Protein AF-A0A1T4V6D8-F1 (afdb_monomer)

Radius of gyration: 18.65 Å; Cα contacts (8 Å, |Δi|>4): 129; chains: 1; bounding box: 39×42×47 Å

Nearest PDB structures (foldseek):
  7r3w-assembly3_C  TM=8.749E-01  e=8.655E-09  Salmonella enterica subsp. enterica serovar Typhimurium
  7r3w-assembly4_D  TM=8.591E-01  e=1.011E-08  Salmonella enterica subsp. enterica serovar Typhimurium
  3w6v-assembly1_A  TM=9.107E-01  e=2.072E-05  Streptomyces griseus
  3oio-assembly1_A  TM=8.682E-01  e=1.234E-05  Chromobacterium violaceum
  6swi-assembly1_A  TM=9.308E-01  e=4.752E-05  Geobacillus stearothermophilus

Solvent-accessible surface area (backbone atoms only — not comparable to full-atom values): 9560 Å² total; per-residue (Å²): 132,82,49,50,63,52,54,30,50,52,50,47,72,76,40,59,74,48,94,81,50,68,63,62,45,10,55,67,32,75,39,54,55,69,59,33,49,51,51,45,22,71,71,50,77,43,46,63,71,56,50,55,51,50,55,31,50,53,52,38,55,50,45,38,56,79,37,71,86,58,50,68,52,56,49,18,47,67,41,66,31,98,39,44,65,64,35,37,55,55,44,23,72,72,70,76,38,46,60,71,53,38,37,78,57,67,58,64,68,67,51,48,60,77,42,41,60,61,47,56,58,55,62,38,81,91,68,54,88,75,81,75,91,81,76,95,75,92,74,80,93,73,96,75,92,79,84,80,84,88,67,66,76,90,73,67,128

Organism: NCBI:txid1121868

Foldseek 3Di:
DQQLLNQLVVVLLVQQQDDDDLCVSCVSSVHDSVCNQVVNCVLLVDGPVVVSLLSLLVQLLCCLAVVVVDDCQNSCNSSVHPGSVSVQVSNCVQQVDGSNVCSVPPPVVSSCVSCVSVVVSCPPVVNDPDPDPDDDDDDDDDDDDDDDDPDDPVPDD

Sequence (157 aa):
MHSRLEAAREFIELNLDAKLDVEGLSRVACLSKFHFHRQFTSRYGVSVANYVRLLRLKKASYLLVYYPDTSITEIALDCCYENSESFSRAFRRVFERSPSEFRVSPDWEKWRIHFEAIYRSRNDPSMNTNQFDVSIVDVEAIDIAVLEHQGPPMQIG

Mean predicted aligned error: 8.87 Å

InterPro domains:
  IPR009057 Homedomain-like superfamily [SSF46689] (2-53)
  IPR009057 Homedomain-like superfamily [SSF46689] (55-108)
  IPR018060 AraC-like, DNA binding HTH domain [PF12833] (25-103)
  IPR018060 AraC-like, DNA binding HTH domain [PS01124] (6-105)
  IPR018060 AraC-like, DNA binding HTH domain [SM00342] (19-103)
  IPR020449 Transcription regulator HTH, AraC- type, HTH domain [PR00032] (72-87)
  IPR020449 Transcription regulator HTH, AraC- type, HTH domain [PR00032] (87-103)
  IPR050908 DNA gyrase inhibitor-like [PTHR40055] (4-153)

pLDDT: mean 85.76, std 13.2, range [39.59, 97.5]

Secondary structure (DSSP, 8-state):
---HHHHHHHHHHHTTTS---HHHHHHHTTS-HHHHHHHHHHHHSS-HHHHHHHHHHHHHHHHHHH-TTS-HHHHHHHTT-SSHHHHHHHHHHHHSS-HHHHHHS--HHHHHHHHHHHHHHH--TTT-----------------------S-GGG--

Structure (mmCIF, N/CA/C/O backbone):
data_AF-A0A1T4V6D8-F1
#
_entry.id   AF-A0A1T4V6D8-F1
#
loop_
_atom_site.group_PDB
_atom_site.id
_atom_site.type_symbol
_atom_site.label_atom_id
_atom_site.label_alt_id
_atom_site.label_comp_id
_atom_site.label_asym_id
_atom_site.label_entity_id
_atom_site.label_seq_id
_atom_site.pdbx_PDB_ins_code
_atom_site.Cartn_x
_atom_site.Cartn_y
_atom_site.Cartn_z
_atom_site.occupancy
_atom_site.B_iso_or_equiv
_atom_site.auth_seq_id
_atom_site.auth_comp_id
_atom_site.auth_asym_id
_atom_site.auth_atom_id
_atom_site.pdbx_PDB_model_num
ATOM 1 N N . MET A 1 1 ? -12.221 -19.347 15.048 1.00 39.59 1 MET A N 1
ATOM 2 C CA . MET A 1 1 ? -13.101 -18.225 15.446 1.00 39.59 1 MET A CA 1
ATOM 3 C C . MET A 1 1 ? -12.362 -16.960 15.029 1.00 39.59 1 MET A C 1
ATOM 5 O O . MET A 1 1 ? -11.389 -16.636 15.692 1.00 39.59 1 MET A O 1
ATOM 9 N N . HIS A 1 2 ? -12.701 -16.344 13.890 1.00 57.78 2 HIS A N 1
ATOM 10 C CA . HIS A 1 2 ? -11.966 -15.158 13.418 1.00 57.78 2 HIS A CA 1
ATOM 11 C C . HIS A 1 2 ? -12.179 -14.009 14.408 1.00 57.78 2 HIS A C 1
ATOM 13 O O . HIS A 1 2 ? -13.320 -13.711 14.782 1.00 57.78 2 HIS A O 1
ATOM 19 N N . SER A 1 3 ? -11.101 -13.385 14.878 1.00 82.19 3 SER A N 1
ATOM 20 C CA . SER A 1 3 ? -11.221 -12.215 15.747 1.00 82.19 3 SER A CA 1
ATOM 21 C C . SER A 1 3 ? -11.871 -11.056 14.977 1.00 82.19 3 SER A C 1
ATOM 23 O O . SER A 1 3 ? -11.721 -10.923 13.764 1.00 82.19 3 SER A O 1
ATOM 25 N N . ARG A 1 4 ? -12.591 -10.162 15.669 1.00 86.62 4 ARG A N 1
ATOM 26 C CA . ARG A 1 4 ? -13.206 -8.969 15.042 1.00 86.62 4 ARG A CA 1
ATOM 27 C C . ARG A 1 4 ? -12.191 -8.104 14.274 1.00 86.62 4 ARG A C 1
ATOM 29 O O . ARG A 1 4 ? -12.554 -7.405 13.334 1.00 86.62 4 ARG A O 1
ATOM 36 N N . LEU A 1 5 ? -10.921 -8.150 14.685 1.00 88.00 5 LEU A N 1
ATOM 37 C CA . LEU A 1 5 ? -9.818 -7.459 14.019 1.00 88.00 5 LEU A CA 1
ATOM 38 C C . LEU A 1 5 ? -9.344 -8.196 12.760 1.00 88.00 5 LEU A C 1
ATOM 40 O O . LEU A 1 5 ? -9.039 -7.534 11.772 1.00 88.00 5 LEU A O 1
ATOM 44 N N . GLU A 1 6 ? -9.334 -9.531 12.763 1.00 85.56 6 GLU A N 1
ATOM 45 C CA . GLU A 1 6 ? -9.049 -10.331 11.565 1.00 85.56 6 GLU A CA 1
ATOM 46 C C . GLU A 1 6 ? -10.087 -10.098 10.474 1.00 85.56 6 GLU A C 1
ATOM 48 O O . GLU A 1 6 ? -9.696 -9.860 9.337 1.00 85.56 6 GLU A O 1
ATOM 53 N N . ALA A 1 7 ? -11.377 -10.052 10.820 1.00 86.81 7 ALA A N 1
ATOM 54 C CA . ALA A 1 7 ? -12.433 -9.740 9.855 1.00 86.81 7 ALA A CA 1
ATOM 55 C C . ALA A 1 7 ? -12.223 -8.360 9.203 1.00 86.81 7 ALA A C 1
ATOM 57 O O . ALA A 1 7 ? -12.355 -8.205 7.991 1.00 86.81 7 ALA A O 1
ATOM 58 N N . ALA A 1 8 ? -11.831 -7.352 9.991 1.00 90.38 8 ALA A N 1
ATOM 59 C CA . ALA A 1 8 ? -11.491 -6.037 9.454 1.00 90.38 8 ALA A CA 1
ATOM 60 C C . ALA A 1 8 ? -10.224 -6.066 8.582 1.00 90.38 8 ALA A C 1
ATOM 62 O O . ALA A 1 8 ? -10.182 -5.393 7.555 1.00 90.38 8 ALA A O 1
ATOM 63 N N . ARG A 1 9 ? -9.200 -6.844 8.955 1.00 89.50 9 ARG A N 1
ATOM 64 C CA . ARG A 1 9 ? -7.981 -7.028 8.151 1.00 89.50 9 ARG A CA 1
ATOM 65 C C . ARG A 1 9 ? -8.290 -7.692 6.808 1.00 89.50 9 ARG A C 1
ATOM 67 O O . ARG A 1 9 ? -7.845 -7.196 5.780 1.00 89.50 9 ARG A O 1
ATOM 74 N N . GLU A 1 10 ? -9.051 -8.780 6.814 1.00 88.44 10 GLU A N 1
ATOM 75 C CA . GLU A 1 10 ? -9.482 -9.488 5.603 1.00 88.44 10 GLU A CA 1
ATOM 76 C C . GLU A 1 10 ? -10.313 -8.574 4.703 1.00 88.44 10 GLU A C 1
ATOM 78 O O . GLU A 1 10 ? -10.059 -8.489 3.504 1.00 88.44 10 GLU A O 1
ATOM 83 N N . PHE A 1 11 ? -11.232 -7.802 5.290 1.00 91.38 11 PHE A N 1
ATOM 84 C CA . PHE A 1 11 ? -11.997 -6.808 4.547 1.00 91.38 11 PHE A CA 1
ATOM 85 C C . PHE A 1 11 ? -11.095 -5.764 3.875 1.00 91.38 11 PHE A C 1
ATOM 87 O O . PHE A 1 11 ? -11.317 -5.439 2.711 1.00 91.38 11 PHE A O 1
ATOM 94 N N . ILE A 1 12 ? -10.062 -5.263 4.567 1.00 92.00 12 ILE A N 1
ATOM 95 C CA . ILE A 1 12 ? -9.078 -4.346 3.971 1.00 92.00 12 ILE A CA 1
ATOM 96 C C . ILE A 1 12 ? -8.383 -5.004 2.777 1.00 92.00 12 ILE A C 1
ATOM 98 O O . ILE A 1 12 ? -8.314 -4.386 1.720 1.00 92.00 12 ILE A O 1
ATOM 102 N N . GLU A 1 13 ? -7.871 -6.228 2.939 1.00 88.62 13 GLU A N 1
ATOM 103 C CA . GLU A 1 13 ? -7.112 -6.931 1.894 1.00 88.62 13 GLU A CA 1
ATOM 104 C C . GLU A 1 13 ? -7.955 -7.200 0.638 1.00 88.62 13 GLU A C 1
ATOM 106 O O . GLU A 1 13 ? -7.434 -7.092 -0.469 1.00 88.62 13 GLU A O 1
ATOM 111 N N . LEU A 1 14 ? -9.253 -7.476 0.799 1.00 90.19 14 LEU A N 1
ATOM 112 C CA . LEU A 1 14 ? -10.185 -7.720 -0.308 1.00 90.19 14 LEU A CA 1
ATOM 113 C C . LEU A 1 14 ? -10.710 -6.439 -0.980 1.00 90.19 14 LEU A C 1
ATOM 115 O O . LEU A 1 14 ? -11.236 -6.511 -2.085 1.00 90.19 14 LEU A O 1
ATOM 119 N N . ASN A 1 15 ? -10.589 -5.275 -0.332 1.00 91.62 15 ASN A N 1
ATOM 120 C CA . ASN A 1 15 ? -11.200 -4.017 -0.784 1.00 91.62 15 ASN A CA 1
ATOM 121 C C . ASN A 1 15 ? -10.180 -2.868 -0.894 1.00 91.62 15 ASN A C 1
ATOM 123 O O . ASN A 1 15 ? -10.524 -1.703 -0.685 1.00 91.62 15 ASN A O 1
ATOM 127 N N . LEU A 1 16 ? -8.914 -3.168 -1.213 1.00 89.81 16 LEU A N 1
ATOM 128 C CA . LEU A 1 16 ? -7.855 -2.150 -1.339 1.00 89.81 16 LEU A CA 1
ATOM 129 C C . LEU A 1 16 ? -8.137 -1.095 -2.417 1.00 89.81 16 LEU A C 1
ATOM 131 O O . LEU A 1 16 ? -7.657 0.039 -2.291 1.00 89.81 16 LEU A O 1
ATOM 135 N N . ASP A 1 17 ? -8.947 -1.475 -3.403 1.00 87.75 17 ASP A N 1
ATOM 136 C CA . ASP A 1 17 ? -9.312 -0.694 -4.588 1.00 87.75 17 ASP A CA 1
ATOM 137 C C . ASP A 1 17 ? -10.529 0.208 -4.335 1.00 87.75 17 ASP A C 1
ATOM 139 O O . ASP A 1 17 ? -10.938 0.987 -5.191 1.00 87.75 17 ASP A O 1
ATOM 143 N N . ALA A 1 18 ? -11.095 0.131 -3.129 1.00 85.75 18 ALA A N 1
ATOM 144 C CA . ALA A 1 18 ? -12.167 0.993 -2.672 1.00 85.75 18 ALA A CA 1
ATOM 145 C C . ALA A 1 18 ? -11.648 2.056 -1.696 1.00 85.75 18 ALA A C 1
ATOM 147 O O . ALA A 1 18 ? -10.595 1.933 -1.059 1.00 85.75 18 ALA A O 1
ATOM 148 N N . LYS A 1 19 ? -12.438 3.118 -1.514 1.00 83.38 19 LYS A N 1
ATOM 149 C CA . LYS A 1 19 ? -12.201 4.103 -0.458 1.00 83.38 19 LYS A CA 1
ATOM 150 C C . LYS A 1 19 ? -12.447 3.456 0.909 1.00 83.38 19 LYS A C 1
ATOM 152 O O . LYS A 1 19 ? -13.585 3.288 1.330 1.00 83.38 19 LYS A O 1
ATOM 157 N N . LEU A 1 20 ? -11.365 3.119 1.606 1.00 87.81 20 LEU A N 1
ATOM 158 C CA . LEU A 1 20 ? -11.401 2.591 2.967 1.00 87.81 20 LEU A CA 1
ATOM 159 C C . LEU A 1 20 ? -11.305 3.738 3.976 1.00 87.81 20 LEU A C 1
ATOM 161 O O . LEU A 1 20 ? -10.280 4.419 4.052 1.00 87.81 20 LEU A O 1
ATOM 165 N N . ASP A 1 21 ? -12.355 3.939 4.769 1.00 86.19 21 ASP A N 1
ATOM 166 C CA . ASP A 1 21 ? -12.340 4.855 5.908 1.00 86.19 21 ASP A CA 1
ATOM 167 C C . ASP A 1 21 ? -12.354 4.098 7.248 1.00 86.19 21 ASP A C 1
ATOM 169 O O . ASP A 1 21 ? -12.763 2.941 7.365 1.00 86.19 21 ASP A O 1
ATOM 173 N N . VAL A 1 22 ? -11.851 4.753 8.296 1.00 84.69 22 VAL A N 1
ATOM 174 C CA . VAL A 1 22 ? -11.735 4.139 9.632 1.00 84.69 22 VAL A CA 1
ATOM 175 C C . VAL A 1 22 ? -13.113 3.828 10.227 1.00 84.69 22 VAL A C 1
ATOM 177 O O . VAL A 1 22 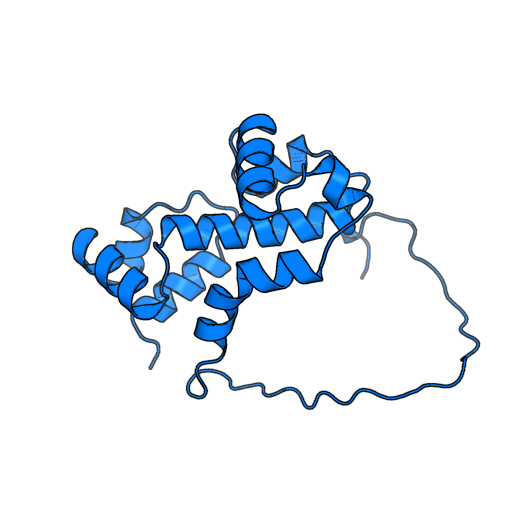? -13.246 2.926 11.050 1.00 84.69 22 VAL A O 1
ATOM 180 N N . GLU A 1 23 ? -14.144 4.566 9.825 1.00 8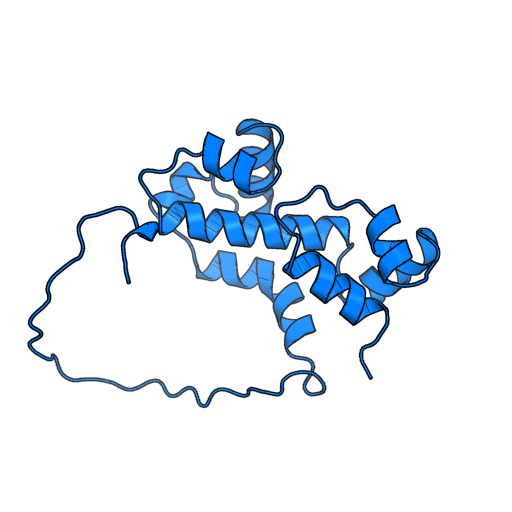7.25 23 GLU A N 1
ATOM 181 C CA . GLU A 1 23 ? -15.503 4.403 10.331 1.00 87.25 23 GLU A CA 1
ATOM 182 C C . GLU A 1 23 ? -16.158 3.121 9.803 1.00 87.25 23 GLU A C 1
ATOM 184 O O . GLU A 1 23 ? -16.679 2.323 10.584 1.00 87.25 23 GLU A O 1
ATOM 189 N N . GLY A 1 24 ? -16.072 2.868 8.501 1.00 88.50 24 GLY A N 1
ATOM 190 C CA . GLY A 1 24 ? -16.470 1.629 7.844 1.00 88.50 24 GLY A CA 1
ATOM 191 C C . GLY A 1 24 ? -15.725 0.433 8.421 1.00 88.50 24 GLY A C 1
ATOM 192 O O . GLY A 1 24 ? -16.355 -0.537 8.834 1.00 88.50 24 GLY A O 1
ATOM 193 N N . LEU A 1 25 ? -14.405 0.541 8.579 1.00 91.31 25 LEU A N 1
ATOM 194 C CA . LEU A 1 25 ? -13.602 -0.532 9.173 1.00 91.31 25 LEU A CA 1
ATOM 195 C C . LEU A 1 25 ? -13.974 -0.814 10.637 1.00 91.31 25 LEU A C 1
ATOM 197 O O . LEU A 1 25 ? -14.037 -1.973 11.046 1.00 91.31 25 LEU A O 1
ATOM 201 N N . SER A 1 26 ? -14.296 0.219 11.423 1.00 91.62 26 SER A N 1
ATOM 202 C CA . SER A 1 26 ? -14.767 0.029 12.802 1.00 91.62 26 SER A CA 1
ATOM 203 C C . SER A 1 26 ? -16.132 -0.663 12.878 1.00 91.62 26 SER A C 1
ATOM 205 O O . SER A 1 26 ? -16.356 -1.469 13.783 1.00 91.62 26 SER A O 1
ATOM 207 N N . ARG A 1 27 ? -17.011 -0.420 11.893 1.00 90.94 27 ARG A N 1
ATOM 208 C CA . ARG A 1 27 ? -18.307 -1.102 11.768 1.00 90.94 27 ARG A CA 1
ATOM 209 C C . ARG A 1 27 ? -18.130 -2.579 11.429 1.00 90.94 27 ARG A C 1
ATOM 211 O O . ARG A 1 27 ? -18.742 -3.405 12.097 1.00 90.94 27 ARG A O 1
ATOM 218 N N . VAL A 1 28 ? -17.239 -2.913 10.491 1.00 89.88 28 VAL A N 1
ATOM 219 C CA . VAL A 1 28 ? -16.872 -4.312 10.186 1.00 89.88 28 VAL A CA 1
ATOM 220 C C . VAL A 1 28 ? -16.365 -5.023 11.445 1.00 89.88 28 VAL A C 1
ATOM 222 O O . VAL A 1 28 ? -16.781 -6.138 11.746 1.00 89.88 28 VAL A O 1
ATOM 225 N N . ALA A 1 29 ? -15.536 -4.345 12.241 1.00 89.38 29 ALA A N 1
ATOM 226 C CA . ALA A 1 29 ? -15.021 -4.882 13.498 1.00 89.38 29 ALA A CA 1
ATOM 227 C C . ALA A 1 29 ? -16.030 -4.861 14.666 1.00 89.38 29 ALA A C 1
ATOM 229 O O . ALA A 1 29 ? -15.683 -5.310 15.756 1.00 89.38 29 ALA A O 1
ATOM 230 N N . CYS A 1 30 ? -17.247 -4.328 14.503 1.00 90.88 30 CYS A N 1
ATOM 231 C CA . CYS A 1 30 ? -18.216 -4.133 15.592 1.00 90.88 30 CYS A CA 1
ATOM 232 C C . CYS A 1 30 ? -17.613 -3.400 16.816 1.00 90.88 30 CYS A C 1
ATOM 234 O O . CYS A 1 30 ? -17.794 -3.820 17.965 1.00 90.88 30 CYS A O 1
ATOM 236 N N . LEU A 1 31 ? -16.841 -2.336 16.570 1.00 90.25 31 LEU A N 1
ATOM 237 C CA . LEU A 1 31 ? -16.160 -1.523 17.584 1.00 90.25 31 LEU A CA 1
ATOM 238 C C . LEU A 1 31 ? -16.404 -0.032 17.338 1.00 90.25 31 LEU A C 1
ATOM 240 O O . LEU A 1 31 ? -16.637 0.399 16.213 1.00 90.25 31 LEU A O 1
ATOM 244 N N . SER A 1 32 ? -16.277 0.789 18.385 1.00 93.31 32 SER A N 1
ATOM 245 C CA . SER A 1 32 ? -16.206 2.237 18.178 1.00 93.31 32 SER A CA 1
ATOM 246 C C . SER A 1 32 ? -14.891 2.620 17.494 1.00 93.31 32 SER A C 1
ATOM 248 O O . SER A 1 32 ? -13.870 1.954 17.681 1.00 93.31 32 SER A O 1
ATOM 250 N N . LYS A 1 33 ? -14.883 3.729 16.746 1.00 92.75 33 LYS A N 1
ATOM 251 C CA . LYS A 1 33 ? -13.710 4.230 16.003 1.00 92.75 33 LYS A CA 1
ATOM 252 C C . LYS A 1 33 ? -12.429 4.283 16.848 1.00 92.75 33 LYS A C 1
ATOM 254 O O . LYS A 1 33 ? -11.377 3.819 16.412 1.00 92.75 33 LYS A O 1
ATOM 259 N N . PHE A 1 34 ? -12.526 4.816 18.069 1.00 92.00 34 PHE A N 1
ATOM 260 C CA . PHE A 1 34 ? -11.390 4.941 18.987 1.00 92.00 34 PHE A CA 1
ATOM 261 C C . PHE A 1 34 ? -10.879 3.582 19.475 1.00 92.00 34 PHE A C 1
ATOM 263 O O . PHE A 1 34 ? -9.672 3.330 19.436 1.00 92.00 34 PHE A O 1
ATOM 270 N N . HIS A 1 35 ? -11.784 2.687 19.887 1.00 91.31 35 HIS A N 1
ATOM 271 C CA . HIS A 1 35 ? -11.405 1.342 20.320 1.00 91.31 35 HIS A CA 1
ATOM 272 C C . HIS A 1 35 ? -10.814 0.537 19.170 1.00 91.31 35 HIS A C 1
ATOM 274 O O . HIS A 1 35 ? -9.781 -0.096 19.356 1.00 91.31 35 HIS A O 1
ATOM 280 N N . PHE A 1 36 ? -11.408 0.611 17.979 1.00 93.62 36 PHE A N 1
ATOM 281 C CA . PHE A 1 36 ? -10.891 -0.044 16.785 1.00 93.62 36 PHE A CA 1
ATOM 282 C C . PHE A 1 36 ? -9.466 0.412 16.473 1.00 93.62 36 PHE A C 1
ATOM 284 O O . PHE A 1 36 ? -8.573 -0.423 16.383 1.00 93.62 36 PHE A O 1
ATOM 291 N N . HIS A 1 37 ? -9.219 1.722 16.391 1.00 92.12 37 HIS A N 1
ATOM 292 C CA . HIS A 1 37 ? -7.884 2.240 16.096 1.00 92.12 37 HIS A CA 1
ATOM 293 C C . HIS A 1 37 ? -6.839 1.776 17.124 1.00 92.12 37 HIS A C 1
ATOM 295 O O . HIS A 1 37 ? -5.751 1.331 16.746 1.00 92.12 37 HIS A O 1
ATOM 301 N N . ARG A 1 38 ? -7.168 1.848 18.423 1.00 90.81 38 ARG A N 1
ATOM 302 C CA . ARG A 1 38 ? -6.272 1.420 19.508 1.00 90.81 38 ARG A CA 1
ATOM 303 C C . ARG A 1 38 ? -6.002 -0.084 19.456 1.00 90.81 38 ARG A C 1
ATOM 305 O O . ARG A 1 38 ? -4.844 -0.486 19.504 1.00 90.81 38 ARG A O 1
ATOM 312 N N . GLN A 1 39 ? -7.049 -0.896 19.325 1.00 91.19 39 GLN A N 1
ATOM 313 C CA . GLN A 1 39 ? -6.951 -2.356 19.275 1.00 91.19 39 GLN A CA 1
ATOM 314 C C . GLN A 1 39 ? -6.198 -2.826 18.026 1.00 91.19 39 GLN A C 1
ATOM 316 O O . GLN A 1 39 ? -5.321 -3.678 18.132 1.00 91.19 39 GLN A O 1
ATOM 321 N N . PHE A 1 40 ? -6.479 -2.233 16.862 1.00 90.69 40 PHE A N 1
ATOM 322 C CA . PHE A 1 40 ? -5.790 -2.542 15.609 1.00 90.69 40 PHE A CA 1
ATOM 323 C C . PHE A 1 40 ? -4.297 -2.214 15.712 1.00 90.69 40 PHE A C 1
ATOM 325 O O . PHE A 1 40 ? -3.459 -3.065 15.435 1.00 90.69 40 PHE A O 1
ATOM 332 N N . THR A 1 41 ? -3.952 -1.013 16.186 1.00 90.38 41 THR A N 1
ATOM 333 C CA . THR A 1 41 ? -2.545 -0.608 16.343 1.00 90.38 41 THR A CA 1
ATOM 334 C C . THR A 1 41 ? -1.815 -1.487 17.358 1.00 90.38 41 THR A C 1
ATOM 336 O O . THR A 1 41 ? -0.687 -1.893 17.108 1.00 90.38 41 THR A O 1
ATOM 339 N N . SER A 1 42 ? -2.468 -1.832 18.471 1.00 88.50 42 SER A N 1
ATOM 340 C CA . SER A 1 42 ? -1.919 -2.744 19.482 1.00 88.50 42 SER A CA 1
ATOM 341 C C . SER A 1 42 ? -1.650 -4.144 18.913 1.00 88.50 42 SER A C 1
ATOM 343 O O . SER A 1 42 ? -0.609 -4.734 19.183 1.00 88.50 42 SER A O 1
ATOM 345 N N . ARG A 1 43 ? -2.566 -4.669 18.086 1.00 85.94 43 ARG A N 1
ATOM 346 C CA . ARG A 1 43 ? -2.469 -6.015 17.498 1.00 85.94 43 ARG A CA 1
ATOM 347 C C . ARG A 1 43 ? -1.473 -6.113 16.339 1.00 85.94 43 ARG A C 1
ATOM 349 O O . ARG A 1 43 ? -0.805 -7.136 16.221 1.00 85.94 43 ARG A O 1
ATOM 356 N N . TYR A 1 44 ? -1.417 -5.099 15.474 1.00 84.06 44 TYR A N 1
ATOM 357 C CA . TYR A 1 44 ? -0.657 -5.127 14.214 1.00 84.06 44 TYR A CA 1
ATOM 358 C C . TYR A 1 44 ? 0.599 -4.241 14.227 1.00 84.06 44 TYR A C 1
ATOM 360 O O . TYR A 1 44 ? 1.334 -4.204 13.245 1.00 84.06 44 TYR A O 1
ATOM 368 N N . GLY A 1 45 ? 0.848 -3.496 15.308 1.00 86.25 45 GLY A N 1
ATOM 369 C CA . GLY A 1 45 ? 2.023 -2.629 15.469 1.00 86.25 45 GLY A CA 1
ATOM 370 C C . GLY A 1 45 ? 2.020 -1.360 14.608 1.00 86.25 45 GLY A C 1
ATOM 371 O O . GLY A 1 45 ? 2.925 -0.538 14.719 1.00 86.25 45 GLY A O 1
ATOM 372 N N . VAL A 1 46 ? 1.008 -1.168 13.758 1.00 88.62 46 VAL A N 1
ATOM 373 C CA . VAL A 1 46 ? 0.856 -0.003 12.878 1.00 88.62 46 VAL A CA 1
ATOM 374 C C . VAL A 1 46 ? -0.587 0.486 12.879 1.00 88.62 46 VAL A C 1
ATOM 376 O O . VAL A 1 46 ? -1.523 -0.296 13.050 1.00 88.62 46 VAL A O 1
ATOM 379 N N . SER A 1 47 ? -0.788 1.787 12.662 1.00 91.00 47 SER A N 1
ATOM 380 C CA . SER A 1 47 ? -2.140 2.332 12.530 1.00 91.00 47 SER A CA 1
ATOM 381 C C . SER A 1 47 ? -2.848 1.757 11.304 1.00 91.00 47 SER A C 1
ATOM 383 O O . SER A 1 47 ? -2.219 1.456 10.288 1.00 91.00 47 SER A O 1
ATOM 385 N N . VAL A 1 48 ? -4.177 1.662 11.367 1.00 91.25 48 VAL A N 1
ATOM 386 C CA . VAL A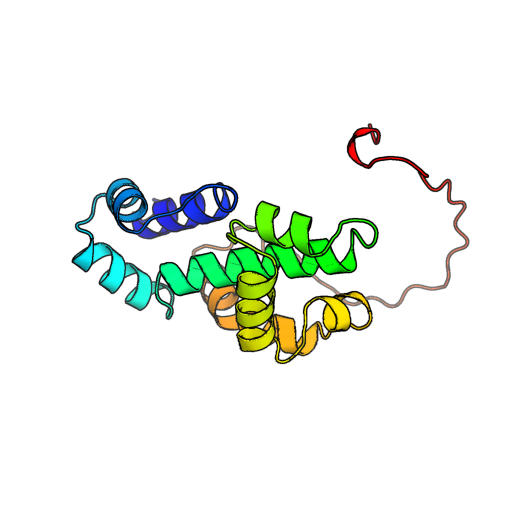 1 48 ? -4.991 1.144 10.255 1.00 91.25 48 VAL A CA 1
ATOM 387 C C . VAL A 1 48 ? -4.784 1.935 8.957 1.00 91.25 48 VAL A C 1
ATOM 389 O O . VAL A 1 48 ? -4.665 1.353 7.885 1.00 91.25 48 VAL A O 1
ATOM 392 N N . ALA A 1 49 ? -4.648 3.262 9.046 1.00 90.94 49 ALA A N 1
ATOM 393 C CA . ALA A 1 49 ? -4.376 4.104 7.884 1.00 90.94 49 ALA A CA 1
ATOM 394 C C . ALA A 1 49 ? -2.998 3.801 7.276 1.00 90.94 49 ALA A C 1
ATOM 396 O O . ALA A 1 49 ? -2.851 3.736 6.055 1.00 90.94 49 ALA A O 1
ATOM 397 N N . ASN A 1 50 ? -1.987 3.577 8.123 1.00 90.69 50 ASN A N 1
ATOM 398 C CA . ASN A 1 50 ? -0.659 3.201 7.661 1.00 90.69 50 ASN A CA 1
ATOM 399 C C . ASN A 1 50 ? -0.652 1.804 7.028 1.00 90.69 50 ASN A C 1
ATOM 401 O O . ASN A 1 50 ? -0.004 1.600 6.007 1.00 90.69 50 ASN A O 1
ATOM 405 N N . TYR A 1 51 ? -1.411 0.871 7.600 1.00 91.38 51 TYR A N 1
ATOM 406 C CA . TYR A 1 51 ? -1.573 -0.482 7.083 1.00 91.38 51 TYR A CA 1
ATOM 407 C C . TYR A 1 51 ? -2.171 -0.486 5.668 1.00 91.38 51 TYR A C 1
ATOM 409 O O . TYR A 1 51 ? -1.565 -1.029 4.747 1.00 91.38 51 TYR A O 1
ATOM 417 N N . VAL A 1 52 ? -3.299 0.209 5.467 1.00 92.38 52 VAL A N 1
ATOM 418 C CA . VAL A 1 52 ? -3.938 0.368 4.145 1.00 92.38 52 VAL A CA 1
ATOM 419 C C . VAL A 1 52 ? -2.975 1.006 3.144 1.00 92.38 52 VAL A C 1
ATOM 421 O O . VAL A 1 52 ? -2.827 0.527 2.021 1.00 92.38 52 VAL A O 1
ATOM 424 N N . ARG A 1 53 ? -2.278 2.072 3.555 1.00 92.44 53 ARG A N 1
ATOM 425 C CA . ARG A 1 53 ? -1.294 2.765 2.716 1.00 92.44 53 ARG A CA 1
ATOM 426 C C . ARG A 1 53 ? -0.168 1.836 2.272 1.00 92.44 53 ARG A C 1
ATOM 428 O O . ARG A 1 53 ? 0.182 1.839 1.099 1.00 92.44 53 ARG A O 1
ATOM 435 N N . LEU A 1 54 ? 0.396 1.051 3.188 1.00 92.31 54 LEU A N 1
ATOM 436 C CA . LEU A 1 54 ? 1.448 0.090 2.866 1.00 92.31 54 LEU A CA 1
ATOM 437 C C . LEU A 1 54 ? 0.934 -0.971 1.889 1.00 92.31 54 LEU A C 1
ATOM 439 O O . LEU A 1 54 ? 1.587 -1.205 0.880 1.00 92.31 54 LEU A O 1
ATOM 443 N N . LEU A 1 55 ? -0.247 -1.554 2.112 1.00 92.31 55 LEU A N 1
ATOM 444 C CA . LEU A 1 55 ? -0.814 -2.541 1.185 1.00 92.31 55 LEU A CA 1
ATOM 445 C C . LEU A 1 55 ? -1.062 -1.975 -0.224 1.00 92.31 55 LEU A C 1
ATOM 447 O O . LEU A 1 55 ? -0.761 -2.643 -1.212 1.00 92.31 55 LEU A O 1
ATOM 451 N N . ARG A 1 56 ? -1.531 -0.729 -0.337 1.00 94.62 56 ARG A N 1
ATOM 452 C CA . ARG A 1 56 ? -1.673 -0.047 -1.635 1.00 94.62 56 ARG A CA 1
ATOM 453 C C . ARG A 1 56 ? -0.327 0.198 -2.307 1.00 94.62 56 ARG A C 1
ATOM 455 O O . ARG A 1 56 ? -0.180 -0.062 -3.494 1.00 94.62 56 ARG A O 1
ATOM 462 N N . LEU A 1 57 ? 0.678 0.634 -1.549 1.00 95.00 57 LEU A N 1
ATOM 463 C CA . LEU A 1 57 ? 2.039 0.788 -2.064 1.00 95.00 57 LEU A CA 1
ATOM 464 C C . LEU A 1 57 ? 2.648 -0.555 -2.485 1.00 95.00 57 LEU A C 1
ATOM 466 O O . LEU A 1 57 ? 3.341 -0.606 -3.493 1.00 95.00 57 LEU A O 1
ATOM 470 N N . LYS A 1 58 ? 2.333 -1.642 -1.773 1.00 93.88 58 LYS A N 1
ATOM 471 C CA . LYS A 1 58 ? 2.708 -3.012 -2.137 1.00 93.88 58 LYS A CA 1
ATOM 472 C C . LYS A 1 58 ? 2.139 -3.392 -3.504 1.00 93.88 58 LYS A C 1
ATOM 474 O O . LYS A 1 58 ? 2.890 -3.834 -4.367 1.00 93.88 58 LYS A O 1
ATOM 479 N N . LYS A 1 59 ? 0.828 -3.187 -3.700 1.00 94.50 59 LYS A N 1
ATOM 480 C CA . LYS A 1 59 ? 0.144 -3.385 -4.989 1.00 94.50 59 LYS A CA 1
ATOM 481 C C . LYS A 1 59 ? 0.818 -2.554 -6.084 1.00 94.50 59 LYS A C 1
ATOM 483 O O . LYS A 1 59 ? 1.190 -3.099 -7.117 1.00 94.50 59 LYS A O 1
ATOM 488 N N . ALA A 1 60 ? 1.060 -1.270 -5.820 1.00 96.06 60 ALA A N 1
ATOM 489 C CA . ALA A 1 60 ? 1.708 -0.372 -6.768 1.00 96.06 60 ALA A CA 1
ATOM 490 C C . ALA A 1 60 ? 3.117 -0.835 -7.167 1.00 96.06 60 ALA A C 1
ATOM 492 O O . ALA A 1 60 ? 3.455 -0.772 -8.342 1.00 96.06 60 ALA A O 1
ATOM 493 N N . SER A 1 61 ? 3.934 -1.329 -6.229 1.00 95.75 61 SER A N 1
ATOM 494 C CA . SER A 1 61 ? 5.267 -1.870 -6.538 1.00 95.75 61 SER A CA 1
ATOM 495 C C . SER A 1 61 ? 5.204 -3.015 -7.548 1.00 95.75 61 SER A C 1
ATOM 497 O O . SER A 1 61 ? 6.037 -3.072 -8.446 1.00 95.75 61 SER A O 1
ATOM 499 N N . TYR A 1 62 ? 4.213 -3.902 -7.426 1.00 94.69 62 TYR A N 1
ATOM 500 C CA . TYR A 1 62 ? 4.008 -4.979 -8.392 1.00 94.69 62 TYR A CA 1
ATOM 501 C C . TYR A 1 62 ? 3.560 -4.448 -9.751 1.00 94.69 62 TYR A C 1
ATOM 503 O O . TYR A 1 62 ? 4.136 -4.831 -10.765 1.00 94.69 62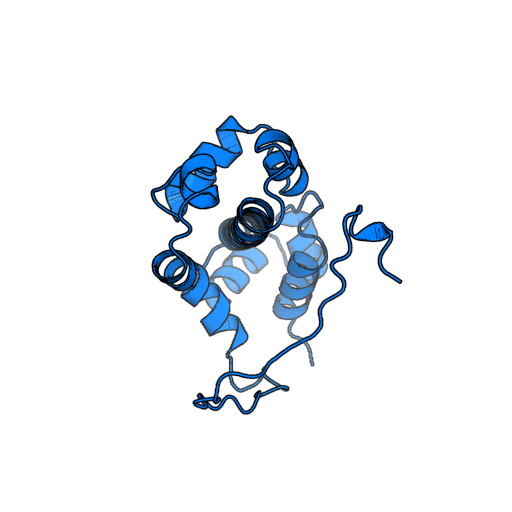 TYR A O 1
ATOM 511 N N . LEU A 1 63 ? 2.590 -3.528 -9.772 1.00 95.81 63 LEU A N 1
ATOM 512 C CA . LEU A 1 63 ? 2.127 -2.909 -11.014 1.00 95.81 63 LEU A CA 1
ATOM 513 C C . LEU A 1 63 ? 3.261 -2.182 -11.747 1.00 95.81 63 LEU A C 1
ATOM 515 O O . LEU A 1 63 ? 3.392 -2.299 -12.958 1.00 95.81 63 LEU A O 1
ATOM 519 N N . LEU A 1 64 ? 4.128 -1.481 -11.013 1.00 96.25 64 LEU A N 1
ATOM 520 C CA . LEU A 1 64 ? 5.254 -0.750 -11.591 1.00 96.25 64 LEU A CA 1
ATOM 521 C C . LEU A 1 64 ? 6.237 -1.654 -12.332 1.00 96.25 64 LEU A C 1
ATOM 523 O O . LEU A 1 64 ? 6.768 -1.207 -13.343 1.00 96.25 64 LEU A O 1
ATOM 527 N N . VAL A 1 65 ? 6.494 -2.862 -11.820 1.00 95.25 65 VAL A N 1
ATOM 528 C CA . VAL A 1 65 ? 7.513 -3.779 -12.356 1.00 95.25 65 VAL A CA 1
ATOM 529 C C . VAL A 1 65 ? 6.938 -4.714 -13.416 1.00 95.25 65 VAL A C 1
ATOM 531 O O . VAL A 1 65 ? 7.577 -4.935 -14.437 1.00 95.25 65 VAL A O 1
ATOM 534 N N . TYR A 1 66 ? 5.740 -5.254 -13.188 1.00 93.81 66 TYR A N 1
ATOM 535 C CA . TYR A 1 66 ? 5.161 -6.284 -14.056 1.00 93.81 66 TYR A CA 1
ATOM 536 C C . TYR A 1 66 ? 4.261 -5.732 -15.167 1.00 93.81 66 TYR A C 1
ATOM 538 O O . TYR A 1 66 ? 3.912 -6.473 -16.078 1.00 93.81 66 TYR A O 1
ATOM 546 N N . TYR A 1 67 ? 3.907 -4.443 -15.119 1.00 93.56 67 TYR A N 1
ATOM 547 C CA . TYR A 1 67 ? 3.093 -3.774 -16.137 1.00 93.56 67 TYR A CA 1
ATOM 548 C C . TYR A 1 67 ? 3.796 -2.485 -16.600 1.00 93.56 67 TYR A C 1
ATOM 550 O O . TYR A 1 67 ? 3.382 -1.375 -16.246 1.00 93.56 67 TYR A O 1
ATOM 558 N N . PRO A 1 68 ? 4.912 -2.604 -17.347 1.00 89.31 68 PRO A N 1
ATOM 559 C CA . PRO A 1 68 ? 5.753 -1.463 -17.717 1.00 89.31 68 PRO A CA 1
ATOM 560 C C . PRO A 1 68 ? 5.031 -0.439 -18.605 1.00 89.31 68 PRO A C 1
ATOM 562 O O . PRO A 1 68 ? 5.332 0.755 -18.510 1.00 89.31 68 PRO A O 1
ATOM 565 N N . ASP A 1 69 ? 4.056 -0.893 -19.399 1.00 92.88 69 ASP A N 1
ATOM 566 C CA . ASP A 1 69 ? 3.268 -0.060 -20.315 1.00 92.88 69 ASP A CA 1
ATOM 567 C C . ASP A 1 69 ? 2.189 0.769 -19.606 1.00 92.88 69 ASP A C 1
ATOM 569 O O . ASP A 1 69 ? 1.734 1.782 -20.137 1.00 92.88 69 ASP A O 1
ATOM 573 N N . THR A 1 70 ? 1.794 0.392 -18.385 1.00 94.81 70 THR A N 1
ATOM 574 C CA . THR A 1 70 ? 0.831 1.168 -17.597 1.00 94.81 70 THR A CA 1
ATOM 575 C C . THR A 1 70 ? 1.488 2.453 -17.102 1.00 94.81 70 THR A C 1
ATOM 577 O O . THR A 1 70 ? 2.594 2.455 -16.540 1.00 94.81 70 THR A O 1
ATOM 580 N N . SER A 1 71 ? 0.819 3.587 -17.274 1.00 96.88 71 SER A N 1
ATOM 581 C CA . SER A 1 71 ? 1.357 4.867 -16.822 1.00 96.88 71 SER A CA 1
ATOM 582 C C . SER A 1 71 ? 1.404 4.944 -15.289 1.00 96.88 71 SER A C 1
ATOM 584 O O . SER A 1 71 ? 0.606 4.339 -14.575 1.00 96.88 71 SER A O 1
ATOM 586 N N . ILE A 1 72 ? 2.331 5.738 -14.745 1.00 96.31 72 ILE A N 1
ATOM 587 C CA . ILE A 1 72 ? 2.413 5.965 -13.287 1.00 96.31 72 ILE A CA 1
ATOM 588 C C . ILE A 1 72 ? 1.121 6.606 -12.758 1.00 96.31 72 ILE A C 1
ATOM 590 O O . ILE A 1 72 ? 0.733 6.369 -11.615 1.00 96.31 72 ILE A O 1
ATOM 594 N N . THR A 1 73 ? 0.451 7.410 -13.586 1.00 97.38 73 THR A N 1
ATOM 595 C CA . THR A 1 73 ? -0.832 8.033 -13.251 1.00 97.38 73 THR A CA 1
ATOM 596 C C . THR A 1 73 ? -1.937 6.994 -13.102 1.00 97.38 73 THR A C 1
ATOM 598 O O . THR A 1 73 ? -2.636 7.027 -12.096 1.00 97.38 73 THR A O 1
ATOM 601 N N . GLU A 1 74 ? -2.066 6.049 -14.034 1.00 96.75 74 GLU A N 1
ATOM 602 C CA . GLU A 1 74 ? -3.044 4.954 -13.928 1.00 96.75 74 GLU A CA 1
ATOM 603 C C . GLU A 1 74 ? -2.774 4.092 -12.694 1.00 96.75 74 GLU A C 1
ATOM 605 O O . GLU A 1 74 ? -3.672 3.899 -11.882 1.00 96.75 74 GLU A O 1
ATOM 610 N N . ILE A 1 75 ? -1.515 3.699 -12.458 1.00 96.50 75 ILE A N 1
ATOM 611 C CA . ILE A 1 75 ? -1.138 2.933 -11.257 1.00 96.50 75 ILE A CA 1
ATOM 612 C C . ILE A 1 75 ? -1.506 3.687 -9.972 1.00 96.50 75 ILE A C 1
ATOM 614 O O . ILE A 1 75 ? -1.962 3.078 -9.002 1.00 96.50 75 ILE A O 1
ATOM 618 N N . ALA A 1 76 ? -1.306 5.008 -9.938 1.00 96.38 76 ALA A N 1
ATOM 619 C CA . ALA A 1 76 ? -1.681 5.825 -8.790 1.00 96.38 76 ALA A CA 1
ATOM 620 C C . ALA A 1 76 ? -3.198 5.774 -8.536 1.00 96.38 76 ALA A C 1
ATOM 622 O O . ALA A 1 76 ? -3.615 5.563 -7.393 1.00 96.38 76 ALA A O 1
ATOM 623 N N . LEU A 1 77 ? -4.007 5.918 -9.588 1.00 95.25 7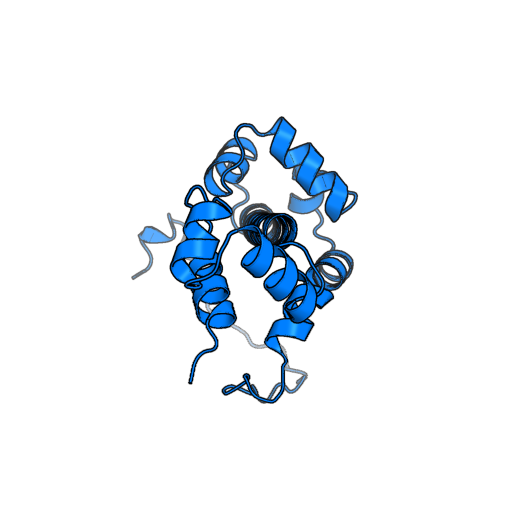7 LEU A N 1
ATOM 624 C CA . LEU A 1 77 ? -5.469 5.866 -9.512 1.00 95.25 77 LEU A CA 1
ATOM 625 C C . LEU A 1 77 ? -5.960 4.474 -9.082 1.00 95.25 77 LEU A C 1
ATOM 627 O O . LEU A 1 77 ? -6.746 4.374 -8.137 1.00 95.25 77 LEU A O 1
ATOM 631 N N . ASP A 1 78 ? -5.405 3.407 -9.660 1.00 94.25 78 ASP A N 1
ATOM 632 C CA . ASP A 1 78 ? -5.702 2.005 -9.315 1.00 94.25 78 ASP A CA 1
ATOM 633 C C . ASP A 1 78 ? -5.321 1.637 -7.875 1.00 94.25 78 ASP A C 1
ATOM 635 O O . ASP A 1 78 ? -5.801 0.646 -7.313 1.00 94.25 78 ASP A O 1
ATOM 639 N N . CYS A 1 79 ? -4.439 2.429 -7.265 1.00 94.62 79 CYS A N 1
ATOM 640 C CA . CYS A 1 79 ? -4.035 2.308 -5.868 1.00 94.62 79 CYS A CA 1
ATOM 641 C C . CYS A 1 79 ? -4.735 3.337 -4.963 1.00 94.62 79 CYS A C 1
ATOM 643 O O . CYS A 1 79 ? -4.275 3.579 -3.842 1.00 94.62 79 CYS A O 1
ATOM 645 N N . CYS A 1 80 ? -5.850 3.923 -5.417 1.00 94.50 80 CYS A N 1
ATOM 646 C CA . CYS A 1 80 ? -6.670 4.896 -4.689 1.00 94.50 80 CYS A CA 1
ATOM 647 C C . CYS A 1 80 ? -5.916 6.165 -4.244 1.00 94.50 80 CYS A C 1
ATOM 649 O O . CYS A 1 80 ? -6.160 6.678 -3.143 1.00 94.50 80 CYS A O 1
ATOM 651 N N . TYR A 1 81 ? -4.996 6.667 -5.068 1.00 94.56 81 TYR A N 1
ATOM 652 C CA . TYR A 1 81 ? -4.422 8.004 -4.912 1.00 94.56 81 TYR A CA 1
ATOM 653 C C . TYR A 1 81 ? -5.148 8.998 -5.817 1.00 94.56 81 TYR A C 1
ATOM 655 O O . TYR A 1 81 ? -5.537 8.666 -6.927 1.00 94.56 81 TYR A O 1
ATOM 663 N N . GLU A 1 82 ? -5.306 10.237 -5.353 1.00 93.44 82 GLU A N 1
ATOM 664 C CA . GLU A 1 82 ? -6.021 11.282 -6.105 1.00 93.44 82 GLU A CA 1
ATOM 665 C C . GLU A 1 82 ? -5.256 11.736 -7.354 1.00 93.44 82 GLU A C 1
ATOM 667 O O . GLU A 1 82 ? -5.848 12.212 -8.317 1.00 93.44 82 GLU A O 1
ATOM 672 N N . ASN A 1 83 ? -3.927 11.627 -7.323 1.00 96.00 83 ASN A N 1
ATOM 673 C CA . ASN A 1 83 ? -3.042 12.015 -8.415 1.00 96.00 83 ASN A CA 1
ATOM 674 C C . ASN A 1 83 ? -1.656 11.365 -8.272 1.00 96.00 83 ASN A C 1
ATOM 676 O O . ASN A 1 83 ? -1.254 10.922 -7.189 1.00 96.00 83 ASN A O 1
ATOM 680 N N . SER A 1 84 ? -0.898 11.368 -9.368 1.00 96.31 84 SER A N 1
ATOM 681 C CA . SER A 1 84 ? 0.455 10.804 -9.450 1.00 96.31 84 SER A CA 1
ATOM 682 C C . SER A 1 84 ? 1.466 11.487 -8.523 1.00 96.31 84 SER A C 1
ATOM 684 O O . SER A 1 84 ? 2.412 10.841 -8.068 1.00 96.31 84 SER A O 1
ATOM 686 N N . GLU A 1 85 ? 1.270 12.764 -8.183 1.00 96.81 85 GLU A N 1
ATOM 687 C CA . GLU A 1 85 ? 2.155 13.501 -7.279 1.00 96.81 85 GLU A CA 1
ATOM 688 C C . GLU A 1 85 ? 2.029 12.999 -5.832 1.00 96.81 85 GLU A C 1
ATOM 690 O O . GLU A 1 85 ? 3.030 12.676 -5.184 1.00 96.81 85 GLU A O 1
ATOM 695 N N . SER A 1 86 ? 0.798 12.883 -5.330 1.00 96.62 86 SER A N 1
ATOM 696 C CA . SER A 1 86 ? 0.501 12.360 -3.993 1.00 96.62 86 SER A CA 1
ATOM 697 C C . SER A 1 86 ? 1.003 10.923 -3.831 1.00 96.62 86 SER A C 1
ATOM 699 O O . SER A 1 86 ? 1.629 10.597 -2.815 1.00 96.62 86 SER A O 1
ATOM 701 N N . PHE A 1 87 ? 0.821 10.102 -4.870 1.00 97.50 87 PHE A N 1
ATOM 702 C CA . PHE A 1 87 ? 1.374 8.757 -4.959 1.00 97.50 87 PHE A CA 1
ATOM 703 C C . PHE A 1 87 ? 2.901 8.775 -4.910 1.00 97.50 87 PHE A C 1
ATOM 705 O O . PHE A 1 87 ? 3.487 8.142 -4.035 1.00 97.50 87 PHE A O 1
ATOM 712 N N . SER A 1 88 ? 3.557 9.554 -5.772 1.00 97.38 88 SER A N 1
ATOM 713 C CA . SER A 1 88 ? 5.022 9.607 -5.850 1.00 97.38 88 SER A CA 1
ATOM 714 C C . SER A 1 88 ? 5.656 10.057 -4.534 1.00 97.38 88 SER A C 1
ATOM 716 O O . SER A 1 88 ? 6.647 9.473 -4.092 1.00 97.38 88 SER A O 1
ATOM 718 N N . ARG A 1 89 ? 5.059 11.043 -3.850 1.00 96.88 89 ARG A N 1
ATOM 719 C CA . ARG A 1 89 ? 5.497 11.479 -2.514 1.00 96.88 89 ARG A CA 1
ATOM 720 C C . ARG A 1 89 ? 5.340 10.366 -1.476 1.00 96.88 89 ARG A C 1
ATOM 722 O O . ARG A 1 89 ? 6.237 10.162 -0.659 1.00 96.88 89 ARG A O 1
ATOM 729 N N . ALA A 1 90 ? 4.211 9.656 -1.480 1.00 95.69 90 ALA A N 1
ATOM 730 C CA . ALA A 1 90 ? 3.966 8.556 -0.550 1.00 95.69 90 ALA A CA 1
ATOM 731 C C . ALA A 1 90 ? 4.889 7.357 -0.812 1.00 95.69 90 ALA A C 1
ATOM 733 O O . ALA A 1 90 ? 5.401 6.777 0.146 1.00 95.69 90 ALA A O 1
ATOM 734 N N . PHE A 1 91 ? 5.119 7.027 -2.083 1.00 96.19 91 PHE A N 1
ATOM 735 C CA . PHE A 1 91 ? 5.987 5.944 -2.533 1.00 96.19 91 PHE A CA 1
ATOM 736 C C . PHE A 1 91 ? 7.441 6.230 -2.154 1.00 96.19 91 PHE A C 1
ATOM 738 O O . PHE A 1 91 ? 8.054 5.436 -1.443 1.00 96.19 91 PHE A O 1
ATOM 745 N N . ARG A 1 92 ? 7.952 7.422 -2.492 1.00 95.25 92 ARG A N 1
ATOM 746 C CA . ARG A 1 92 ? 9.315 7.847 -2.143 1.00 95.25 92 ARG A CA 1
ATOM 747 C C . ARG A 1 92 ? 9.550 7.930 -0.640 1.00 95.25 92 ARG A C 1
ATOM 749 O O . ARG A 1 92 ? 10.644 7.632 -0.184 1.00 95.25 92 ARG A O 1
ATOM 756 N N . ARG A 1 93 ? 8.535 8.298 0.148 1.00 94.00 93 ARG A N 1
ATOM 757 C CA . ARG A 1 93 ? 8.641 8.296 1.616 1.00 94.00 93 ARG A CA 1
ATOM 758 C C . ARG A 1 93 ? 8.862 6.895 2.188 1.00 94.00 93 ARG A C 1
ATOM 760 O O . ARG A 1 93 ? 9.449 6.785 3.256 1.00 94.00 93 ARG A O 1
ATOM 767 N N . VAL A 1 94 ? 8.340 5.856 1.536 1.00 92.06 94 VAL A N 1
ATOM 768 C CA . VAL A 1 94 ? 8.507 4.472 1.997 1.00 92.06 94 VAL A CA 1
ATOM 769 C C . VAL A 1 94 ? 9.768 3.870 1.411 1.00 92.06 94 VAL A C 1
ATOM 771 O O . VAL A 1 94 ? 10.604 3.430 2.174 1.00 92.06 94 VAL A O 1
ATOM 774 N N . PHE A 1 95 ? 9.926 3.892 0.091 1.00 91.94 95 PHE A N 1
ATOM 775 C CA . PHE A 1 95 ? 10.979 3.140 -0.598 1.00 91.94 95 PHE A CA 1
ATOM 776 C C . PHE A 1 95 ? 12.231 3.961 -0.921 1.00 91.94 95 PHE A C 1
ATOM 778 O O . PHE A 1 95 ? 13.113 3.474 -1.622 1.00 91.94 95 PHE A O 1
ATOM 785 N N . GLU A 1 96 ? 12.285 5.226 -0.490 1.00 92.69 96 GLU A N 1
ATOM 786 C CA . GLU A 1 96 ? 13.396 6.169 -0.720 1.00 92.69 96 GLU A CA 1
ATOM 787 C C . GLU A 1 96 ? 13.707 6.454 -2.204 1.00 92.69 96 GLU A C 1
ATOM 789 O O . GLU A 1 96 ? 14.639 7.189 -2.521 1.00 92.69 96 GLU A O 1
ATOM 794 N N . ARG A 1 97 ? 12.885 5.928 -3.117 1.00 93.44 97 ARG A N 1
ATOM 795 C CA . ARG A 1 97 ? 12.994 6.039 -4.575 1.00 93.44 97 ARG A CA 1
ATOM 796 C C . ARG A 1 97 ? 11.669 6.477 -5.181 1.00 93.44 97 ARG A C 1
ATOM 798 O O . ARG A 1 97 ? 10.601 6.214 -4.624 1.00 93.44 97 ARG A O 1
ATOM 805 N N . SER A 1 98 ? 11.720 7.162 -6.315 1.00 95.75 98 SER A N 1
ATOM 806 C CA . SER A 1 98 ? 10.520 7.484 -7.087 1.00 95.75 98 SER A CA 1
ATOM 807 C C . SER A 1 98 ? 9.911 6.226 -7.731 1.00 95.75 98 SER A C 1
ATOM 809 O O . SER A 1 98 ? 10.619 5.239 -7.949 1.00 95.75 98 SER A O 1
ATOM 811 N N . PRO A 1 99 ? 8.612 6.249 -8.083 1.00 96.50 99 PRO A N 1
ATOM 812 C CA . PRO A 1 99 ? 7.984 5.152 -8.820 1.00 96.50 99 PRO A CA 1
ATOM 813 C C . PRO A 1 99 ? 8.703 4.808 -10.133 1.00 96.50 99 PRO A C 1
ATOM 815 O O . PRO A 1 99 ? 8.872 3.632 -10.444 1.00 96.50 99 PRO A O 1
ATOM 818 N N . SER A 1 100 ? 9.175 5.819 -10.874 1.00 96.12 100 SER A N 1
ATOM 819 C CA . SER A 1 100 ? 9.912 5.632 -12.131 1.00 96.12 100 SER A CA 1
ATOM 820 C C . SER A 1 100 ? 11.247 4.916 -11.924 1.00 96.12 100 SER A C 1
ATOM 822 O O . SER A 1 100 ? 11.575 4.000 -12.669 1.00 96.12 100 SER A O 1
ATOM 824 N N . GLU A 1 101 ? 12.010 5.304 -10.897 1.00 95.94 101 GLU A N 1
ATOM 825 C CA . GLU A 1 101 ? 13.279 4.642 -10.561 1.00 95.94 101 GLU A CA 1
ATOM 826 C C . GLU A 1 101 ? 13.044 3.197 -10.111 1.00 95.94 101 GLU A C 1
ATOM 828 O O . GLU A 1 101 ? 13.775 2.296 -10.519 1.00 95.94 101 GLU A O 1
ATOM 833 N N . PHE A 1 102 ? 12.005 2.966 -9.302 1.00 96.00 102 PHE A N 1
ATOM 834 C CA . PHE A 1 102 ? 11.653 1.628 -8.830 1.00 96.00 102 PHE A CA 1
ATOM 835 C C . PHE A 1 102 ? 11.214 0.702 -9.971 1.00 96.00 102 PHE A C 1
ATOM 837 O O . PHE A 1 102 ? 11.549 -0.477 -9.950 1.00 96.00 102 PHE A O 1
ATOM 844 N N . ARG A 1 103 ? 10.511 1.228 -10.983 1.00 95.69 103 ARG A N 1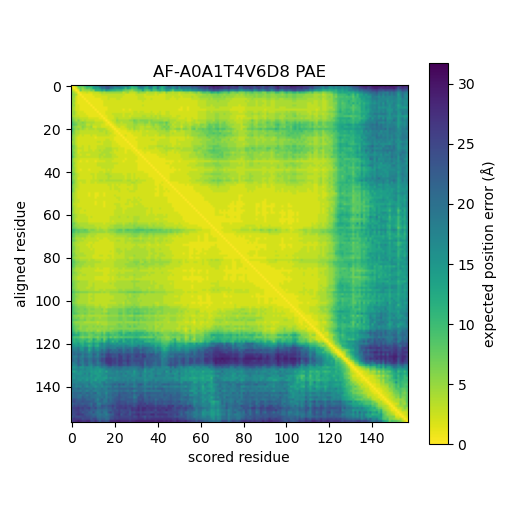
ATOM 845 C CA . ARG A 1 103 ? 10.127 0.478 -12.191 1.00 95.69 103 ARG A CA 1
ATOM 846 C C . ARG A 1 103 ? 11.338 -0.074 -12.944 1.00 95.69 103 ARG A C 1
ATOM 848 O O . ARG A 1 103 ? 11.296 -1.208 -13.398 1.00 95.69 103 ARG A O 1
ATOM 855 N N . VAL A 1 104 ? 12.399 0.721 -13.084 1.00 95.19 104 VAL A N 1
ATOM 856 C CA . VAL A 1 104 ? 13.601 0.329 -13.843 1.00 95.19 104 VAL A CA 1
ATOM 857 C C . VAL A 1 104 ? 14.535 -0.550 -13.008 1.00 95.19 104 VAL A C 1
ATOM 859 O O . VAL A 1 104 ? 15.152 -1.475 -13.528 1.00 95.19 104 VAL A O 1
ATOM 862 N N . SER A 1 105 ? 14.662 -0.259 -11.713 1.00 94.44 105 SER A N 1
ATOM 863 C CA . SER A 1 105 ? 15.571 -0.956 -10.801 1.00 94.44 105 SER A CA 1
ATOM 864 C C . SER A 1 105 ? 14.883 -1.181 -9.449 1.00 94.44 105 SER A C 1
ATOM 866 O O . SER A 1 105 ? 15.052 -0.377 -8.518 1.00 94.44 105 SER A O 1
ATOM 868 N N . PRO A 1 106 ? 14.078 -2.251 -9.328 1.00 92.19 106 PRO A N 1
ATOM 869 C CA . PRO A 1 106 ? 13.402 -2.566 -8.080 1.00 92.19 106 PRO A CA 1
ATOM 870 C C . PRO A 1 106 ? 14.406 -3.060 -7.033 1.00 92.19 106 PRO A C 1
ATOM 872 O O . PRO A 1 106 ? 15.186 -3.979 -7.274 1.00 92.19 106 PRO A O 1
ATOM 875 N N . ASP A 1 107 ? 14.361 -2.458 -5.845 1.00 90.00 107 ASP A N 1
ATOM 876 C CA . ASP A 1 107 ? 15.112 -2.911 -4.670 1.00 90.00 107 ASP A CA 1
ATOM 877 C C . ASP A 1 107 ? 14.189 -3.771 -3.799 1.00 90.00 107 ASP A C 1
ATOM 879 O O . ASP A 1 107 ? 13.500 -3.281 -2.896 1.00 90.00 107 ASP A O 1
ATOM 883 N N . TRP A 1 108 ? 14.116 -5.062 -4.131 1.00 88.25 108 TRP A N 1
ATOM 884 C CA . TRP A 1 108 ? 13.239 -6.012 -3.443 1.00 88.25 108 TRP A CA 1
ATOM 885 C C . TRP A 1 108 ? 13.657 -6.279 -1.995 1.00 88.25 108 TRP A C 1
ATOM 887 O O . TRP A 1 108 ? 12.808 -6.637 -1.175 1.00 88.25 108 TRP A O 1
ATOM 897 N N . GLU A 1 109 ? 14.926 -6.052 -1.655 1.00 86.19 109 GLU A N 1
ATOM 898 C CA . GLU A 1 109 ? 15.419 -6.254 -0.296 1.00 86.19 109 GLU A CA 1
ATOM 899 C C . GLU A 1 109 ? 14.940 -5.134 0.629 1.00 86.19 109 GLU A C 1
ATOM 901 O O . GLU A 1 109 ? 14.302 -5.407 1.651 1.00 86.19 109 GLU A O 1
ATOM 906 N N . LYS A 1 110 ? 15.112 -3.865 0.233 1.00 84.94 110 LYS A N 1
ATOM 907 C CA . LYS A 1 110 ? 14.514 -2.741 0.974 1.00 84.94 110 LYS A CA 1
ATOM 908 C C . LYS A 1 110 ? 12.995 -2.837 1.016 1.00 84.94 110 LYS A C 1
ATOM 910 O O . LYS A 1 110 ? 12.388 -2.619 2.066 1.00 84.94 110 LYS A O 1
ATOM 915 N N . TRP A 1 111 ? 12.370 -3.200 -0.106 1.00 89.69 111 TRP A N 1
ATOM 916 C CA . TRP A 1 111 ? 10.925 -3.409 -0.178 1.00 89.69 111 TRP A CA 1
ATOM 917 C C . TRP A 1 111 ? 10.450 -4.395 0.899 1.00 89.69 111 TRP A C 1
ATOM 919 O O . TRP A 1 111 ? 9.516 -4.083 1.639 1.00 89.69 111 TRP A O 1
ATOM 929 N N . ARG A 1 112 ? 11.131 -5.538 1.058 1.00 85.19 112 ARG A N 1
ATOM 930 C CA . ARG A 1 112 ? 10.785 -6.586 2.033 1.00 85.19 112 ARG A CA 1
ATOM 931 C C . ARG A 1 112 ? 10.776 -6.064 3.471 1.00 85.19 112 ARG A C 1
ATOM 933 O O . ARG A 1 112 ? 9.838 -6.372 4.207 1.00 85.19 112 ARG A O 1
ATOM 940 N N . ILE A 1 113 ? 11.755 -5.236 3.841 1.00 84.19 113 ILE A N 1
ATOM 941 C CA . ILE A 1 113 ? 11.889 -4.656 5.190 1.00 84.19 113 ILE A CA 1
ATOM 942 C C . ILE A 1 113 ? 10.657 -3.815 5.558 1.00 84.19 113 ILE A C 1
ATOM 944 O O . ILE A 1 113 ? 10.108 -3.956 6.652 1.00 84.19 113 ILE A O 1
ATOM 948 N N . HIS A 1 114 ? 10.148 -2.989 4.638 1.00 83.94 114 HIS A N 1
ATOM 949 C CA . HIS A 1 114 ? 8.975 -2.143 4.912 1.00 83.94 114 HIS A CA 1
ATOM 950 C C . HIS A 1 114 ? 7.686 -2.936 5.145 1.00 83.94 114 HIS A C 1
ATOM 952 O O . HIS A 1 114 ? 6.769 -2.453 5.815 1.00 83.94 114 HIS A O 1
ATOM 958 N N . PHE A 1 115 ? 7.616 -4.156 4.618 1.00 83.50 115 PHE A N 1
ATOM 959 C CA . PHE A 1 115 ? 6.479 -5.049 4.802 1.00 83.50 115 PHE A CA 1
ATOM 960 C C . PHE A 1 115 ? 6.680 -6.057 5.926 1.00 83.50 115 PHE A C 1
ATOM 962 O O . PHE A 1 115 ? 5.731 -6.758 6.268 1.00 83.50 115 PHE A O 1
ATOM 969 N N . GLU A 1 116 ? 7.855 -6.111 6.550 1.00 73.94 116 GLU A N 1
ATOM 970 C CA . GLU A 1 116 ? 8.156 -7.092 7.589 1.00 73.94 116 GLU A CA 1
ATOM 971 C C . GLU A 1 116 ? 7.192 -6.984 8.778 1.00 73.94 116 GLU A C 1
ATOM 973 O O . GLU A 1 116 ? 6.707 -8.000 9.265 1.00 73.94 116 GLU A O 1
ATOM 978 N N . ALA A 1 117 ? 6.813 -5.770 9.190 1.00 65.25 117 ALA A N 1
ATOM 979 C CA . ALA A 1 117 ? 5.803 -5.572 10.234 1.00 65.25 117 ALA A CA 1
ATOM 980 C C . ALA A 1 117 ? 4.429 -6.157 9.844 1.00 65.25 117 ALA A C 1
ATOM 982 O O . ALA A 1 117 ? 3.752 -6.774 10.667 1.00 65.25 117 ALA A O 1
ATOM 983 N N . ILE A 1 118 ? 4.042 -6.026 8.569 1.00 73.56 118 ILE A N 1
ATOM 984 C CA . ILE A 1 118 ? 2.813 -6.625 8.032 1.00 73.56 118 ILE A CA 1
ATOM 985 C C . ILE A 1 118 ? 2.946 -8.153 7.990 1.00 73.56 118 ILE A C 1
ATOM 987 O O . ILE A 1 118 ? 2.031 -8.858 8.417 1.00 73.56 118 ILE A O 1
ATOM 991 N N . TYR A 1 119 ? 4.088 -8.677 7.543 1.00 67.38 119 TYR A N 1
ATOM 992 C CA . TYR A 1 119 ? 4.335 -10.116 7.444 1.00 67.38 119 TYR A CA 1
ATOM 993 C C . TYR A 1 119 ? 4.444 -10.806 8.803 1.00 67.38 119 TYR A C 1
ATOM 995 O O . TYR A 1 119 ? 3.866 -11.874 8.970 1.00 67.38 119 TYR A O 1
ATOM 1003 N N . ARG A 1 120 ? 5.084 -10.191 9.803 1.00 64.50 120 ARG A N 1
ATOM 1004 C CA . ARG A 1 120 ? 5.132 -10.720 11.177 1.00 64.50 120 ARG A CA 1
ATOM 1005 C C . ARG A 1 120 ? 3.733 -10.882 11.767 1.00 64.50 120 ARG A C 1
ATOM 1007 O O . ARG A 1 120 ? 3.489 -11.849 12.473 1.00 64.50 120 ARG A O 1
ATOM 1014 N N . SER A 1 121 ? 2.803 -9.985 11.431 1.00 58.41 121 SER A N 1
ATOM 1015 C CA . SER A 1 121 ? 1.408 -10.117 11.863 1.00 58.41 121 SER A CA 1
ATOM 1016 C C . SER A 1 121 ? 0.625 -11.223 11.143 1.00 58.41 121 SER A C 1
ATOM 1018 O O . SER A 1 121 ? -0.316 -11.762 11.718 1.00 58.41 121 SER A O 1
ATOM 1020 N N . ARG A 1 122 ? 1.021 -11.574 9.908 1.00 56.72 122 ARG A N 1
ATOM 1021 C CA . ARG A 1 122 ? 0.500 -12.729 9.152 1.00 56.72 122 ARG A CA 1
ATOM 1022 C C . ARG A 1 122 ? 1.113 -14.056 9.617 1.00 56.72 122 ARG A C 1
ATOM 1024 O O . ARG A 1 122 ? 0.424 -15.065 9.593 1.00 56.72 122 ARG A O 1
ATOM 1031 N N . ASN A 1 123 ? 2.368 -14.042 10.064 1.00 50.91 123 ASN A N 1
ATOM 1032 C CA . ASN A 1 123 ? 3.116 -15.213 10.537 1.00 50.91 123 ASN A CA 1
ATOM 1033 C C . ASN A 1 123 ? 2.912 -15.504 12.033 1.00 50.91 123 ASN A C 1
ATOM 1035 O O . ASN A 1 123 ? 3.774 -16.113 12.663 1.00 50.91 123 ASN A O 1
ATOM 1039 N N . ASP A 1 124 ? 1.779 -15.092 12.608 1.00 50.41 124 ASP A N 1
ATOM 1040 C CA . ASP A 1 124 ? 1.319 -15.671 13.866 1.00 50.41 124 ASP A CA 1
ATOM 1041 C C . ASP A 1 124 ? 1.190 -17.194 13.650 1.00 50.41 124 ASP A C 1
ATOM 1043 O O . ASP A 1 124 ? 0.413 -17.606 12.782 1.00 50.41 124 ASP A O 1
ATOM 1047 N N . PRO A 1 125 ? 1.944 -18.045 14.373 1.00 47.44 125 PRO A N 1
ATOM 1048 C CA . PRO A 1 125 ? 1.886 -19.497 14.199 1.00 47.44 125 PRO A CA 1
ATOM 1049 C C . PRO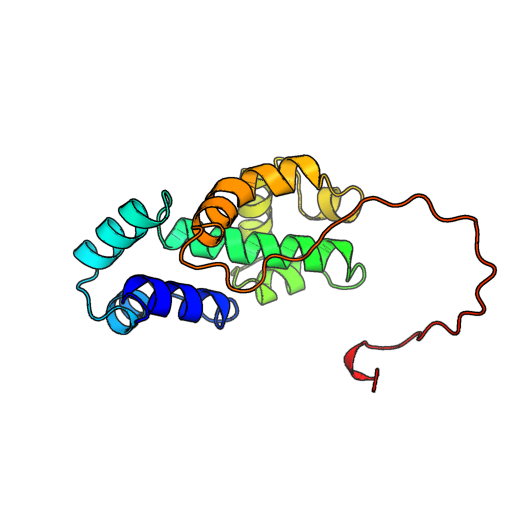 A 1 125 ? 0.471 -20.064 14.378 1.00 47.44 125 PRO A C 1
ATOM 1051 O O . PRO A 1 125 ? 0.180 -21.147 13.884 1.00 47.44 125 PRO A O 1
ATOM 1054 N N . SER A 1 126 ? -0.425 -19.326 15.048 1.00 50.19 126 SER A N 1
ATOM 1055 C CA . SER A 1 126 ? -1.836 -19.692 15.205 1.00 50.19 126 SER A CA 1
ATOM 1056 C C . SER A 1 126 ? -2.726 -19.388 13.986 1.00 50.19 126 SER A C 1
ATOM 1058 O O . SER A 1 126 ? -3.872 -19.835 13.959 1.00 50.19 126 SER A O 1
ATOM 1060 N N . MET A 1 127 ? -2.229 -18.655 12.978 1.00 44.69 127 MET A N 1
ATOM 1061 C CA . MET A 1 127 ? -2.988 -18.238 11.785 1.00 44.69 127 MET A CA 1
ATOM 1062 C C . MET A 1 127 ? -2.431 -18.761 10.453 1.00 44.69 127 MET A C 1
ATOM 1064 O O . MET A 1 127 ? -3.061 -18.545 9.418 1.00 44.69 127 MET A O 1
ATOM 1068 N N . ASN A 1 128 ? -1.284 -19.449 10.444 1.00 46.44 128 ASN A N 1
ATOM 1069 C CA . ASN A 1 128 ? -0.722 -20.000 9.213 1.00 46.44 128 ASN A CA 1
ATOM 1070 C C . ASN A 1 128 ? -1.128 -21.470 9.025 1.00 46.44 128 ASN A C 1
ATOM 1072 O O . ASN A 1 128 ? -0.514 -22.372 9.586 1.00 46.44 128 ASN A O 1
ATOM 1076 N N . THR A 1 129 ? -2.168 -21.714 8.229 1.00 48.56 129 THR A N 1
ATOM 1077 C CA . THR A 1 129 ? -2.589 -23.066 7.822 1.00 48.56 129 THR A CA 1
ATOM 1078 C C . THR A 1 129 ? -1.809 -23.617 6.627 1.00 48.56 129 THR A C 1
ATOM 1080 O O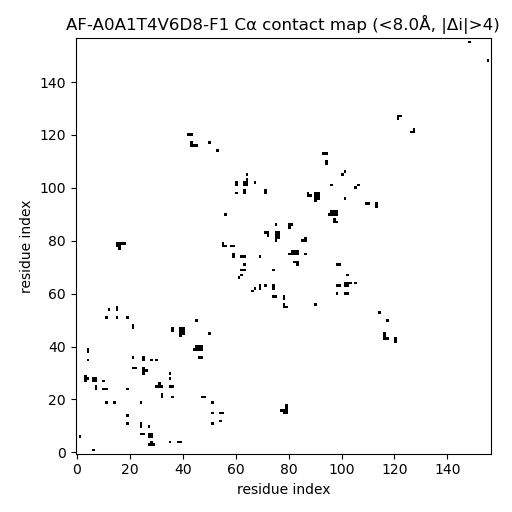 . THR A 1 129 ? -1.894 -24.813 6.381 1.00 48.56 129 THR A O 1
ATOM 1083 N N . ASN A 1 130 ? -1.005 -22.802 5.932 1.00 53.09 130 ASN A N 1
ATOM 1084 C CA . ASN A 1 130 ? -0.174 -23.248 4.811 1.00 53.09 130 ASN A CA 1
ATOM 1085 C C . ASN A 1 130 ? 1.294 -22.886 5.054 1.00 53.09 130 ASN A C 1
ATOM 1087 O O . ASN A 1 130 ? 1.839 -21.924 4.508 1.00 53.09 130 ASN A O 1
ATOM 1091 N N . GLN A 1 131 ? 1.953 -23.703 5.872 1.00 54.50 131 GLN A N 1
ATOM 1092 C CA . GLN A 1 131 ? 3.405 -23.785 5.864 1.00 54.50 131 GLN A CA 1
ATOM 1093 C C . GLN A 1 131 ? 3.824 -24.434 4.539 1.00 54.50 131 GLN A C 1
ATOM 1095 O O . GLN A 1 131 ? 3.730 -25.646 4.377 1.00 54.50 131 GLN A O 1
ATOM 1100 N N . PHE A 1 132 ? 4.212 -23.617 3.559 1.00 65.19 132 PHE A N 1
ATOM 1101 C CA . PHE A 1 132 ? 4.821 -24.125 2.333 1.00 65.19 132 PHE A CA 1
ATOM 1102 C C . PHE A 1 132 ? 6.185 -24.733 2.675 1.00 65.19 132 PHE A C 1
ATOM 1104 O O . PHE A 1 132 ? 6.984 -24.097 3.365 1.00 65.19 132 PHE A O 1
ATOM 1111 N N . ASP A 1 133 ? 6.440 -25.948 2.196 1.00 73.69 133 ASP A N 1
ATOM 1112 C CA . ASP A 1 133 ? 7.764 -26.562 2.248 1.00 73.69 133 ASP A CA 1
ATOM 1113 C C . ASP A 1 133 ? 8.634 -25.921 1.160 1.00 73.69 133 ASP A C 1
ATOM 1115 O O . ASP A 1 133 ? 8.419 -26.133 -0.034 1.00 73.69 133 ASP A O 1
ATOM 1119 N N . VAL A 1 134 ? 9.537 -25.028 1.569 1.00 79.00 134 VAL A N 1
ATOM 1120 C CA . VAL A 1 134 ? 10.387 -24.255 0.658 1.00 79.00 134 VAL A CA 1
ATOM 1121 C C . VAL A 1 134 ? 11.820 -24.753 0.783 1.00 79.00 134 VAL A C 1
ATOM 1123 O O . VAL A 1 134 ? 12.486 -24.498 1.786 1.00 79.00 134 VAL A O 1
ATOM 1126 N N . SER A 1 135 ? 12.314 -25.403 -0.268 1.00 85.00 135 SER A N 1
ATOM 1127 C CA . SER A 1 135 ? 13.712 -25.812 -0.419 1.00 85.00 135 SER A CA 1
ATOM 1128 C C . SER A 1 135 ? 14.375 -25.050 -1.567 1.00 85.00 135 SER A C 1
ATOM 1130 O O . SER A 1 135 ? 13.826 -24.995 -2.667 1.00 85.00 135 SER A O 1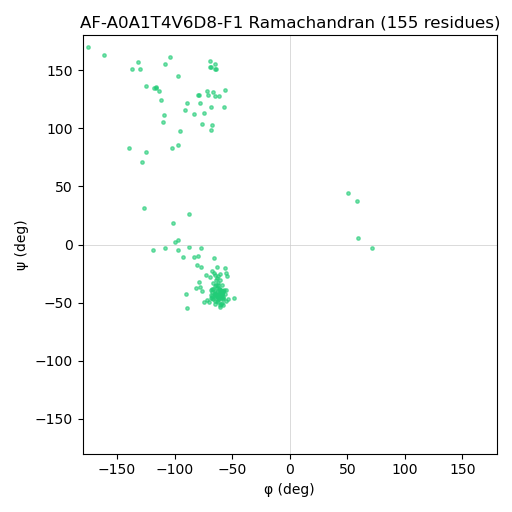
ATOM 1132 N N . ILE A 1 136 ? 15.568 -24.494 -1.337 1.00 86.38 136 ILE A N 1
ATOM 1133 C CA . ILE A 1 136 ? 16.417 -23.974 -2.418 1.00 86.38 136 ILE A CA 1
ATOM 1134 C C . ILE A 1 136 ? 17.094 -25.179 -3.078 1.00 86.38 136 ILE A C 1
ATOM 1136 O O . ILE A 1 136 ? 17.768 -25.944 -2.390 1.00 86.38 136 ILE A O 1
ATOM 1140 N N . VAL A 1 137 ? 16.892 -25.353 -4.385 1.00 91.38 137 VAL A N 1
ATOM 1141 C CA . VAL A 1 137 ? 17.482 -26.442 -5.175 1.00 91.38 137 VAL A CA 1
ATOM 1142 C C . VAL A 1 137 ? 18.242 -25.869 -6.363 1.00 91.38 137 VAL A C 1
ATOM 1144 O O . VAL A 1 137 ? 17.749 -24.965 -7.038 1.00 91.38 137 VAL A O 1
ATOM 1147 N N . ASP A 1 138 ? 19.430 -26.406 -6.618 1.00 89.56 138 ASP A N 1
ATOM 1148 C CA . ASP A 1 138 ? 20.157 -26.152 -7.856 1.00 89.56 138 ASP A CA 1
ATOM 1149 C C . ASP A 1 138 ? 19.569 -27.037 -8.960 1.00 89.56 138 ASP A C 1
ATOM 1151 O O . ASP A 1 138 ? 19.411 -28.247 -8.787 1.00 89.56 138 ASP A O 1
ATOM 1155 N N . VAL A 1 139 ? 19.220 -26.425 -10.089 1.00 92.00 139 VAL A N 1
ATOM 1156 C CA . VAL A 1 139 ? 18.688 -27.116 -11.268 1.00 92.00 139 VAL A CA 1
ATOM 1157 C C . VAL A 1 139 ? 19.662 -26.952 -12.428 1.00 92.00 139 VAL A C 1
ATOM 1159 O O . VAL A 1 139 ? 20.171 -25.857 -12.668 1.00 92.00 139 VAL A O 1
ATOM 1162 N N . GLU A 1 140 ? 19.942 -28.042 -13.144 1.00 93.06 140 GLU A N 1
ATOM 1163 C CA . GLU A 1 140 ? 20.705 -27.975 -14.393 1.00 93.06 140 GLU A CA 1
ATOM 1164 C C . GLU A 1 140 ? 19.920 -27.189 -15.455 1.00 93.06 140 GLU A C 1
ATOM 1166 O O . GLU A 1 140 ? 18.695 -27.084 -15.388 1.00 93.06 140 GLU A O 1
ATOM 1171 N N . ALA A 1 141 ? 20.620 -26.613 -16.436 1.00 90.81 141 ALA A N 1
ATOM 1172 C CA . ALA A 1 141 ? 19.970 -25.901 -17.533 1.00 90.81 141 ALA A CA 1
ATOM 1173 C C . ALA A 1 141 ? 19.071 -26.859 -18.336 1.00 90.81 141 ALA A C 1
ATOM 1175 O O . ALA A 1 141 ? 19.522 -27.913 -18.779 1.00 90.81 141 ALA A O 1
ATOM 1176 N N . ILE A 1 142 ? 17.806 -26.479 -18.528 1.00 93.88 142 ILE A N 1
ATOM 1177 C CA . ILE A 1 142 ? 16.812 -27.260 -19.272 1.00 93.88 142 ILE A CA 1
ATOM 1178 C C . ILE A 1 142 ? 16.473 -26.501 -20.553 1.00 93.88 142 ILE A C 1
ATOM 1180 O O . ILE A 1 142 ? 16.034 -25.351 -20.490 1.00 93.88 142 ILE A O 1
ATOM 1184 N N . ASP A 1 143 ? 16.627 -27.152 -21.706 1.00 93.38 143 ASP A N 1
ATOM 1185 C CA . ASP A 1 143 ? 16.121 -26.620 -22.969 1.00 93.38 143 ASP A CA 1
ATOM 1186 C C . ASP A 1 143 ? 14.589 -26.637 -22.951 1.00 93.38 143 ASP A C 1
ATOM 1188 O O . ASP A 1 143 ? 13.956 -27.691 -22.843 1.00 93.38 143 ASP A O 1
ATOM 1192 N N . ILE A 1 144 ? 13.983 -25.455 -23.057 1.00 90.88 144 ILE A N 1
ATOM 1193 C CA . ILE A 1 144 ? 12.530 -25.280 -23.066 1.00 90.88 144 ILE A CA 1
ATOM 1194 C C . ILE A 1 144 ? 12.071 -24.707 -24.405 1.00 90.88 144 ILE A C 1
ATOM 1196 O O . ILE A 1 144 ? 12.644 -23.753 -24.928 1.00 90.88 144 ILE A O 1
ATOM 1200 N N . ALA A 1 145 ? 10.996 -25.270 -24.954 1.00 90.12 145 ALA A N 1
ATOM 1201 C CA . ALA A 1 145 ? 10.247 -24.637 -26.031 1.00 90.12 145 ALA A CA 1
ATOM 1202 C C . ALA A 1 145 ? 9.165 -23.749 -25.404 1.00 90.12 145 ALA A C 1
ATOM 1204 O O . ALA A 1 145 ? 8.331 -24.235 -24.641 1.00 90.12 145 ALA A O 1
ATOM 1205 N N . VAL A 1 146 ? 9.179 -22.452 -25.714 1.00 87.38 146 VAL A N 1
ATOM 1206 C CA . VAL A 1 146 ? 8.215 -21.478 -25.186 1.00 87.38 146 VAL A CA 1
ATOM 1207 C C . VAL A 1 146 ? 7.424 -20.882 -26.343 1.00 87.38 146 VAL A C 1
ATOM 1209 O O . VAL A 1 146 ? 7.999 -20.489 -27.355 1.00 87.38 146 VAL A O 1
ATOM 1212 N N . LEU A 1 147 ? 6.104 -20.794 -26.180 1.00 85.00 147 LEU A N 1
ATOM 1213 C CA . LEU A 1 147 ? 5.248 -19.938 -26.993 1.00 85.00 147 LEU A CA 1
ATOM 1214 C C . LEU A 1 147 ? 4.763 -18.802 -26.094 1.00 85.00 147 LEU A C 1
ATOM 1216 O O . LEU A 1 147 ? 3.933 -19.013 -25.214 1.00 85.00 147 LEU A O 1
ATOM 1220 N N . GLU A 1 148 ? 5.325 -17.613 -26.277 1.00 80.81 148 GLU A N 1
ATOM 1221 C CA . GLU A 1 148 ? 4.977 -16.454 -25.460 1.00 80.81 148 GLU A CA 1
ATOM 1222 C C . GLU A 1 148 ? 3.653 -15.846 -25.937 1.00 80.81 148 GLU A C 1
ATOM 1224 O O . GLU A 1 148 ? 3.471 -15.567 -27.125 1.00 80.81 148 GLU A O 1
ATOM 1229 N N . HIS A 1 149 ? 2.713 -15.638 -25.013 1.00 78.69 149 HIS A N 1
ATOM 1230 C CA . HIS A 1 149 ? 1.502 -14.886 -25.317 1.00 78.69 149 HIS A CA 1
ATOM 1231 C C . HIS A 1 149 ? 1.841 -13.396 -25.407 1.00 78.69 149 HIS A C 1
ATOM 1233 O O . HIS A 1 149 ? 2.166 -12.763 -24.407 1.00 78.69 149 HIS A O 1
ATOM 1239 N N . GLN A 1 150 ? 1.724 -12.839 -26.608 1.00 75.50 150 GLN A N 1
ATOM 1240 C CA . GLN A 1 150 ? 1.875 -11.411 -26.872 1.00 75.50 150 GLN A CA 1
ATOM 1241 C C . GLN A 1 150 ? 0.473 -10.801 -27.031 1.00 75.50 150 GLN A C 1
ATOM 1243 O O . GLN A 1 150 ? -0.060 -10.702 -28.136 1.00 75.50 150 GLN A O 1
ATOM 1248 N N . GLY A 1 151 ? -0.165 -10.467 -25.910 1.00 74.00 151 GLY A N 1
ATOM 1249 C CA . GLY A 1 151 ? -1.522 -9.922 -25.868 1.00 74.00 151 GLY A CA 1
ATOM 1250 C C . GLY A 1 151 ? -1.956 -9.529 -24.449 1.00 74.00 151 GLY A C 1
ATOM 1251 O O . GLY A 1 151 ? -1.245 -9.817 -23.483 1.00 74.00 151 GLY A O 1
ATOM 1252 N N . PRO A 1 152 ? -3.094 -8.823 -24.296 1.00 66.06 152 PRO A N 1
ATOM 1253 C CA . PRO A 1 152 ? -3.607 -8.426 -22.990 1.00 66.06 152 PRO A CA 1
ATOM 1254 C C . PRO A 1 152 ? -3.807 -9.651 -22.077 1.00 66.06 152 PRO A C 1
ATOM 1256 O O . PRO A 1 152 ? -4.471 -10.594 -22.501 1.00 66.06 152 PRO A O 1
ATOM 1259 N N . PRO A 1 153 ? -3.362 -9.629 -20.803 1.00 67.00 153 PRO A N 1
ATOM 1260 C CA . PRO A 1 153 ? -3.488 -10.766 -19.880 1.00 67.00 153 PRO A CA 1
ATOM 1261 C C . PRO A 1 153 ? -4.924 -11.277 -19.696 1.00 67.00 153 PRO A C 1
ATOM 1263 O O . PRO A 1 153 ? -5.138 -12.442 -19.383 1.00 67.00 153 PRO A O 1
ATOM 1266 N N . MET A 1 154 ? -5.920 -10.415 -19.932 1.00 70.19 154 MET A N 1
ATOM 1267 C CA . MET A 1 154 ? -7.346 -10.768 -19.921 1.00 70.19 154 MET A CA 1
ATOM 1268 C C . MET A 1 154 ? -7.751 -11.747 -21.038 1.00 70.19 154 MET A C 1
ATOM 1270 O O . MET A 1 154 ? -8.874 -12.242 -21.024 1.00 70.19 154 MET A O 1
ATOM 1274 N N . GLN A 1 155 ? -6.878 -11.988 -22.020 1.00 65.75 155 GLN A N 1
ATOM 1275 C CA . GLN A 1 155 ? -7.083 -12.921 -23.131 1.00 65.75 155 GLN A CA 1
ATOM 1276 C C . GLN A 1 155 ? -6.382 -14.271 -22.914 1.00 65.75 155 GLN A C 1
ATOM 1278 O O . GLN A 1 155 ? -6.450 -15.133 -23.790 1.00 65.75 155 GLN A O 1
ATOM 1283 N N . ILE A 1 156 ? -5.727 -14.467 -21.766 1.00 71.69 156 ILE A N 1
ATOM 1284 C CA . ILE A 1 156 ? -5.151 -15.756 -21.380 1.00 71.69 156 ILE A CA 1
ATOM 1285 C C . ILE A 1 156 ? -6.276 -16.595 -20.757 1.00 71.69 156 ILE A C 1
ATOM 1287 O O . ILE A 1 156 ? -6.819 -16.227 -19.715 1.00 71.69 156 ILE A O 1
ATOM 1291 N N . GLY A 1 157 ? -6.659 -17.674 -21.445 1.00 55.50 157 GLY A N 1
ATOM 1292 C CA . GLY A 1 157 ? -7.621 -18.682 -20.982 1.00 55.50 157 GLY A CA 1
ATOM 1293 C C . GLY A 1 157 ? -6.951 -19.838 -20.259 1.00 55.50 157 GLY A C 1
ATOM 1294 O O . GLY A 1 157 ? -5.815 -20.185 -20.651 1.00 55.50 157 GLY A O 1
#